Protein AF-A0A7J9YWI4-F1 (afdb_monomer_lite)

Radius of gyration: 20.67 Å; chains: 1; bounding box: 47×30×57 Å

Secondary structure (DSSP, 8-state):
--PPPHHHHHHS-SSPPHHHHHHHHHHHTT--HHHHHHHHT--HHHHHHHHTT-S---HHHHHHHHHHTT--HHHHSPP----S-----TT-SEEEEETTTTEEEEE-SPPS---

Structure (mmCIF, N/CA/C/O backbone):
data_AF-A0A7J9YWI4-F1
#
_entry.id   AF-A0A7J9YWI4-F1
#
loop_
_atom_site.group_PDB
_atom_site.id
_atom_site.type_symbol
_atom_site.label_atom_id
_atom_site.label_alt_id
_atom_site.label_comp_id
_atom_site.label_asym_id
_atom_site.label_entity_id
_atom_site.label_seq_id
_atom_site.pdbx_PDB_ins_code
_atom_site.Cartn_x
_atom_site.Cartn_y
_atom_site.Cartn_z
_atom_site.occupancy
_atom_site.B_iso_or_equiv
_atom_site.auth_seq_id
_atom_site.auth_comp_id
_atom_site.auth_asym_id
_atom_site.auth_atom_id
_atom_site.pdbx_PDB_model_num
ATOM 1 N N . MET A 1 1 ? 5.399 19.658 1.752 1.00 34.25 1 MET A N 1
ATOM 2 C CA . MET A 1 1 ? 4.131 19.878 1.029 1.00 34.25 1 MET A CA 1
ATOM 3 C C . MET A 1 1 ? 4.462 20.048 -0.442 1.00 34.25 1 MET A C 1
ATOM 5 O O . MET A 1 1 ? 4.785 21.149 -0.862 1.00 34.25 1 MET A O 1
ATOM 9 N N . ALA A 1 2 ? 4.482 18.953 -1.194 1.00 37.12 2 ALA A N 1
ATOM 10 C CA . ALA A 1 2 ? 4.602 18.981 -2.645 1.00 37.12 2 ALA A CA 1
ATOM 11 C C . ALA A 1 2 ? 3.438 18.147 -3.176 1.00 37.12 2 ALA A C 1
ATOM 13 O O . ALA A 1 2 ? 3.492 16.923 -3.159 1.00 37.12 2 ALA A O 1
ATOM 14 N N . HIS A 1 3 ? 2.346 18.819 -3.542 1.00 35.97 3 HIS A N 1
ATOM 15 C CA . HIS A 1 3 ? 1.267 18.172 -4.273 1.00 35.97 3 HIS A CA 1
ATOM 16 C C . HIS A 1 3 ? 1.828 17.741 -5.627 1.00 35.97 3 HIS A C 1
ATOM 18 O O . HIS A 1 3 ? 2.316 18.581 -6.385 1.00 35.97 3 HIS A O 1
ATOM 24 N N . ALA A 1 4 ? 1.798 16.434 -5.893 1.00 39.69 4 ALA A N 1
ATOM 25 C CA . ALA A 1 4 ? 2.075 15.887 -7.212 1.00 39.69 4 ALA A CA 1
ATOM 26 C C . ALA A 1 4 ? 1.231 16.637 -8.255 1.00 39.69 4 ALA A C 1
ATOM 28 O O . ALA A 1 4 ? 0.044 16.902 -8.043 1.00 39.69 4 ALA A O 1
ATOM 29 N N . THR A 1 5 ? 1.887 17.053 -9.334 1.00 42.06 5 THR A N 1
ATOM 30 C CA . THR A 1 5 ? 1.327 17.903 -10.380 1.00 42.06 5 THR A CA 1
ATOM 31 C C . THR A 1 5 ? 0.201 17.200 -11.136 1.00 42.06 5 THR A C 1
ATOM 33 O O . THR A 1 5 ? 0.203 15.987 -11.326 1.00 42.06 5 THR A O 1
ATOM 36 N N . ASP A 1 6 ? -0.749 18.003 -11.611 1.00 40.94 6 ASP A N 1
ATOM 37 C CA . ASP A 1 6 ? -1.975 17.619 -12.332 1.00 40.94 6 ASP A CA 1
ATOM 38 C C . ASP A 1 6 ? -1.736 16.677 -13.539 1.00 40.94 6 ASP A C 1
ATOM 40 O O . ASP A 1 6 ? -2.596 15.889 -13.925 1.00 40.94 6 ASP A O 1
ATOM 44 N N . ALA A 1 7 ? -0.516 16.684 -14.091 1.00 42.84 7 ALA A N 1
ATOM 45 C CA . ALA A 1 7 ? -0.084 15.806 -15.177 1.00 42.84 7 ALA A CA 1
ATOM 46 C C . ALA A 1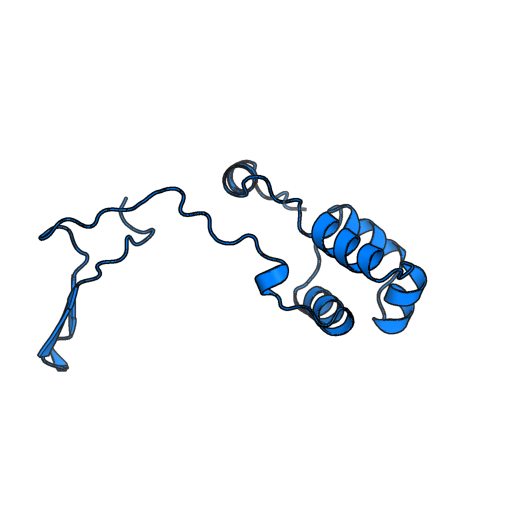 7 ? 0.044 14.321 -14.773 1.00 42.84 7 ALA A C 1
ATOM 48 O O . ALA A 1 7 ? -0.208 13.447 -15.600 1.00 42.84 7 ALA A O 1
ATOM 49 N N . ASP A 1 8 ? 0.386 14.023 -13.515 1.00 43.12 8 ASP A N 1
ATOM 50 C CA . ASP A 1 8 ? 0.529 12.643 -13.016 1.00 43.12 8 ASP A CA 1
ATOM 51 C C . ASP A 1 8 ? -0.852 11.990 -12.786 1.00 43.12 8 ASP A C 1
ATOM 53 O O . ASP A 1 8 ? -1.053 10.793 -12.997 1.00 43.12 8 ASP A O 1
ATOM 57 N N . ARG A 1 9 ? -1.864 12.812 -12.457 1.00 50.62 9 ARG A N 1
ATOM 58 C CA . A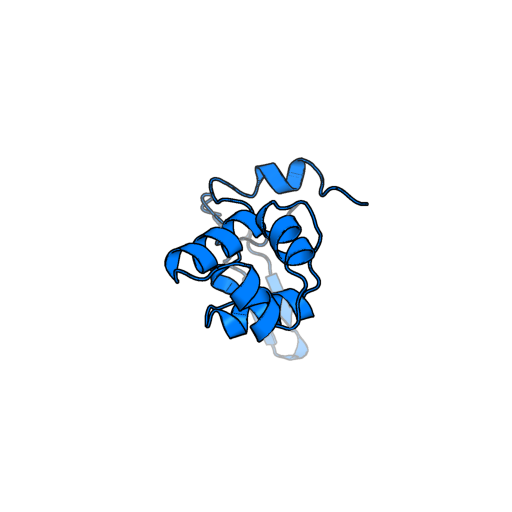RG A 1 9 ? -3.271 12.388 -12.343 1.00 50.62 9 ARG A CA 1
ATOM 59 C C . ARG A 1 9 ? -3.886 11.984 -13.680 1.00 50.62 9 ARG A C 1
ATOM 61 O O . ARG A 1 9 ? -4.709 11.076 -13.701 1.00 50.62 9 ARG A O 1
ATOM 68 N N . ALA A 1 10 ? -3.503 12.642 -14.773 1.00 43.41 10 ALA A N 1
ATOM 69 C CA . ALA A 1 10 ? -4.076 12.391 -16.096 1.00 43.41 10 ALA A CA 1
ATOM 70 C C . ALA A 1 10 ? -3.605 11.060 -16.722 1.00 43.41 10 ALA A C 1
ATOM 72 O O . ALA A 1 10 ? -4.343 10.463 -17.502 1.00 43.41 10 ALA A O 1
ATOM 73 N N . ALA A 1 11 ? -2.413 10.568 -16.357 1.00 48.12 11 ALA A N 1
ATOM 74 C CA . ALA A 1 11 ? -1.886 9.275 -16.814 1.00 48.12 11 ALA A CA 1
ATOM 75 C C . ALA A 1 11 ? -2.403 8.080 -15.984 1.00 48.12 11 ALA A C 1
ATOM 77 O O . ALA A 1 11 ? -2.471 6.948 -16.471 1.00 48.12 11 ALA A O 1
ATOM 78 N N . ALA A 1 12 ? -2.809 8.320 -14.735 1.00 53.03 12 ALA A N 1
ATOM 79 C CA . ALA A 1 12 ? -3.386 7.322 -13.842 1.00 53.03 12 ALA A CA 1
ATOM 80 C C . ALA A 1 12 ? -4.870 7.091 -14.169 1.00 53.03 12 ALA A C 1
ATOM 82 O O . ALA A 1 12 ? -5.758 7.450 -13.402 1.00 53.03 12 ALA A O 1
ATOM 83 N N . GLY A 1 13 ? -5.164 6.510 -15.334 1.00 51.62 13 GLY A N 1
ATOM 84 C CA . GLY A 1 13 ? -6.544 6.220 -15.703 1.00 51.62 13 GLY A CA 1
ATOM 85 C C . GLY A 1 13 ? -7.276 5.417 -14.614 1.00 51.62 13 GLY A C 1
ATOM 86 O O . GLY A 1 13 ? -6.694 4.487 -14.051 1.00 51.62 13 GLY A O 1
ATOM 87 N N . ASP A 1 14 ? -8.566 5.716 -14.433 1.00 59.50 14 ASP A N 1
ATOM 88 C CA . ASP A 1 14 ? -9.706 4.953 -13.866 1.00 59.50 14 ASP A CA 1
ATOM 89 C C . ASP A 1 14 ? -9.531 4.108 -12.581 1.00 59.50 14 ASP A C 1
ATOM 91 O O . ASP A 1 14 ? -10.495 3.520 -12.094 1.00 59.50 14 ASP A O 1
ATOM 95 N N . ARG A 1 15 ? -8.333 4.008 -11.994 1.00 62.81 15 ARG A N 1
ATOM 96 C CA . ARG A 1 15 ? -8.097 3.248 -10.763 1.00 62.81 15 ARG A CA 1
ATOM 97 C C . ARG A 1 15 ? -8.038 4.203 -9.569 1.00 62.81 15 ARG A C 1
ATOM 99 O O . ARG A 1 15 ? -7.371 5.231 -9.657 1.00 62.81 15 ARG A O 1
ATOM 106 N N . PRO A 1 16 ? -8.692 3.866 -8.443 1.00 76.81 16 PRO A N 1
ATOM 107 C CA . PRO A 1 16 ? -8.677 4.710 -7.258 1.00 76.81 16 PRO A CA 1
ATOM 108 C C . PRO A 1 16 ? -7.252 4.981 -6.737 1.00 76.81 16 PRO A C 1
ATOM 110 O O . PRO A 1 16 ? -6.375 4.122 -6.901 1.00 76.81 16 PRO A O 1
ATOM 113 N N . PRO A 1 17 ? -7.032 6.135 -6.075 1.00 88.00 17 PRO A N 1
ATOM 114 C CA . PRO A 1 17 ? -5.767 6.485 -5.428 1.00 88.00 17 PRO A CA 1
ATOM 115 C C . PRO A 1 17 ? -5.253 5.417 -4.448 1.00 88.00 17 PRO A C 1
ATOM 117 O O . PRO A 1 17 ? -5.998 4.538 -4.004 1.00 88.00 17 PRO A O 1
ATOM 120 N N . LEU A 1 18 ? -3.965 5.484 -4.096 1.00 91.06 18 LEU A N 1
ATOM 121 C CA . LEU A 1 18 ? -3.303 4.496 -3.235 1.00 91.06 18 LEU A CA 1
ATOM 122 C C . LEU A 1 18 ? -4.015 4.321 -1.886 1.00 91.06 18 LEU A C 1
ATOM 124 O O . LEU A 1 18 ? -4.200 3.183 -1.445 1.00 91.06 18 LEU A O 1
ATOM 128 N N . GLY A 1 19 ? -4.417 5.417 -1.243 1.00 94.12 19 GLY A N 1
ATOM 129 C CA . GLY A 1 19 ? -5.117 5.411 0.038 1.00 94.12 19 GLY A CA 1
ATOM 130 C C . GLY A 1 19 ? -6.447 4.672 -0.037 1.00 94.12 19 GLY A C 1
ATOM 131 O O . GLY A 1 19 ? -6.675 3.725 0.722 1.00 94.12 19 GLY A O 1
ATOM 132 N N . ALA A 1 20 ? -7.272 5.011 -1.027 1.00 92.69 20 ALA A N 1
ATOM 133 C CA . ALA A 1 20 ? -8.499 4.273 -1.339 1.00 92.69 20 ALA A CA 1
ATOM 134 C C . ALA A 1 20 ? -8.228 2.774 -1.613 1.00 92.69 20 ALA A C 1
ATOM 136 O O . ALA A 1 20 ? -8.972 1.908 -1.150 1.00 92.69 20 ALA A O 1
ATOM 137 N N . ARG A 1 21 ? -7.105 2.480 -2.283 1.00 91.88 21 ARG A N 1
ATOM 138 C CA . ARG A 1 21 ? -6.416 1.179 -2.387 1.00 91.88 21 ARG A CA 1
ATOM 139 C C . ARG A 1 21 ? -6.405 0.376 -1.091 1.00 91.88 21 ARG A C 1
ATOM 141 O O . ARG A 1 21 ? -6.989 -0.697 -0.950 1.00 91.88 21 ARG A O 1
ATOM 148 N N . LEU A 1 22 ? -5.648 0.933 -0.154 1.00 94.94 22 LEU A N 1
ATOM 149 C CA . LEU A 1 22 ? -5.362 0.359 1.155 1.00 94.94 22 LEU A CA 1
ATOM 150 C C . LEU A 1 22 ? -6.641 0.200 1.979 1.00 94.94 22 LEU A C 1
ATOM 152 O O . LEU A 1 22 ? -6.827 -0.837 2.618 1.00 94.94 22 LEU A O 1
ATOM 156 N N . ARG A 1 23 ? -7.543 1.183 1.898 1.00 95.94 23 ARG A N 1
ATOM 157 C CA . ARG A 1 23 ? -8.855 1.134 2.541 1.00 95.94 23 ARG A CA 1
ATOM 158 C C . ARG A 1 23 ? -9.687 -0.045 2.050 1.00 95.94 23 ARG A C 1
ATOM 160 O O . ARG A 1 23 ? -10.193 -0.804 2.872 1.00 95.94 23 ARG A O 1
ATOM 167 N N . ALA A 1 24 ? -9.797 -0.222 0.735 1.00 94.44 24 ALA A N 1
ATOM 168 C CA . ALA A 1 24 ? -10.548 -1.328 0.150 1.00 94.44 24 ALA A CA 1
ATOM 169 C C . ALA A 1 24 ? -9.984 -2.686 0.600 1.00 94.44 24 ALA A C 1
ATOM 171 O O . ALA A 1 24 ? -10.744 -3.566 0.999 1.00 94.44 24 ALA A O 1
ATOM 172 N N . THR A 1 25 ? -8.654 -2.839 0.628 1.00 95.38 25 THR A N 1
ATOM 173 C CA . THR A 1 25 ? -7.998 -4.051 1.146 1.00 95.38 25 THR A CA 1
ATOM 174 C C . THR A 1 25 ? -8.322 -4.297 2.620 1.00 95.38 25 THR A C 1
ATOM 176 O O . THR A 1 25 ? -8.610 -5.432 3.006 1.00 95.38 25 THR A O 1
ATOM 179 N N . ARG A 1 26 ? -8.292 -3.250 3.456 1.00 97.12 26 ARG A N 1
ATOM 180 C CA . ARG A 1 26 ? -8.627 -3.349 4.882 1.00 97.12 26 ARG A CA 1
ATOM 181 C C . ARG A 1 26 ? -10.081 -3.779 5.085 1.00 97.12 26 ARG A C 1
ATOM 183 O O . ARG A 1 26 ? -10.353 -4.680 5.879 1.00 97.12 26 ARG A O 1
ATOM 190 N N . GLU A 1 27 ? -11.007 -3.135 4.379 1.00 97.19 27 GLU A N 1
ATOM 191 C CA . GLU A 1 27 ? -12.447 -3.389 4.483 1.00 97.19 27 GLU A CA 1
ATOM 192 C C . GLU A 1 27 ? -12.822 -4.779 3.960 1.00 97.19 27 GLU A C 1
ATOM 194 O O . GLU A 1 27 ? -13.573 -5.486 4.628 1.00 97.19 27 GLU A O 1
ATOM 199 N N . ALA A 1 28 ? -12.222 -5.230 2.854 1.00 95.94 28 ALA A N 1
ATOM 200 C CA . ALA A 1 28 ? -12.407 -6.586 2.327 1.00 95.94 28 ALA A CA 1
ATOM 201 C C . ALA A 1 28 ? -11.982 -7.683 3.321 1.00 95.94 28 ALA A C 1
ATOM 203 O O . ALA A 1 28 ? -12.448 -8.817 3.238 1.00 95.94 28 ALA A O 1
ATOM 204 N N . ARG A 1 29 ? -11.112 -7.346 4.279 1.00 95.69 29 ARG A N 1
ATOM 205 C CA . ARG A 1 29 ? -10.658 -8.237 5.357 1.00 95.69 29 ARG A CA 1
ATOM 206 C C . ARG A 1 29 ? -11.442 -8.076 6.658 1.00 95.69 29 ARG A C 1
ATOM 208 O O . ARG A 1 29 ? -11.116 -8.740 7.636 1.00 95.69 29 ARG A O 1
ATOM 215 N N . GLY A 1 30 ? -12.434 -7.185 6.701 1.00 97.50 30 GLY A N 1
ATOM 216 C CA . GLY A 1 30 ? -13.223 -6.910 7.904 1.00 97.50 30 GLY A CA 1
ATOM 217 C C . GLY A 1 30 ? -12.417 -6.286 9.049 1.00 97.50 30 GLY A C 1
ATOM 218 O O . GLY A 1 30 ? -12.819 -6.383 10.206 1.00 97.50 30 GLY A O 1
ATOM 219 N N . LEU A 1 31 ? -11.270 -5.662 8.757 1.00 98.06 31 LEU A N 1
ATOM 220 C CA . LEU A 1 31 ? -10.376 -5.130 9.785 1.00 98.06 31 LEU A CA 1
ATOM 221 C C . LEU A 1 31 ? -10.745 -3.692 10.161 1.00 98.06 31 LEU A C 1
ATOM 223 O O . LEU A 1 31 ? -10.856 -2.804 9.312 1.00 98.06 31 LEU A O 1
ATOM 227 N N . ALA A 1 32 ? -10.870 -3.427 11.459 1.00 98.06 32 ALA A N 1
ATOM 228 C CA . ALA A 1 32 ? -10.987 -2.066 11.970 1.00 98.06 32 ALA A CA 1
ATOM 229 C C . ALA A 1 32 ? -9.624 -1.354 11.940 1.00 98.06 32 ALA A C 1
ATOM 231 O O . ALA A 1 32 ? -8.597 -1.962 12.238 1.00 98.06 32 ALA A O 1
ATOM 232 N N . LEU A 1 33 ? -9.614 -0.039 11.686 1.00 98.12 33 LEU A N 1
ATOM 233 C CA . LEU A 1 33 ? -8.390 0.780 11.726 1.00 98.12 33 LEU A CA 1
ATOM 234 C C . LEU A 1 33 ? -7.614 0.637 13.044 1.00 98.12 33 LEU A C 1
ATOM 236 O O . LEU A 1 33 ? -6.391 0.669 13.035 1.00 98.12 33 LEU A O 1
ATOM 240 N N . ALA A 1 34 ? -8.316 0.475 14.171 1.00 98.19 34 ALA A N 1
ATOM 241 C CA . ALA A 1 34 ? -7.690 0.275 15.477 1.00 98.19 34 ALA A CA 1
ATOM 242 C C . ALA A 1 34 ? -6.875 -1.027 15.546 1.00 98.19 34 ALA A C 1
ATOM 244 O O . ALA A 1 34 ? -5.779 -1.017 16.094 1.00 98.19 34 ALA A O 1
ATOM 245 N N . LYS A 1 35 ? -7.368 -2.112 14.933 1.00 98.38 35 LYS A N 1
ATOM 246 C CA . LYS A 1 35 ? -6.662 -3.397 14.901 1.00 98.38 35 LYS A CA 1
ATOM 247 C C . LYS A 1 35 ? -5.409 -3.325 14.035 1.00 98.38 35 LYS A C 1
ATOM 249 O O . LYS A 1 35 ? -4.351 -3.783 14.439 1.00 98.38 35 LYS A O 1
ATOM 254 N N . VAL A 1 36 ? -5.518 -2.691 12.865 1.00 98.44 36 VAL A N 1
ATOM 255 C CA . VAL A 1 36 ? -4.360 -2.475 11.985 1.00 98.44 36 VAL A CA 1
ATOM 256 C C . VAL A 1 36 ? -3.322 -1.595 12.677 1.00 98.44 36 VAL A C 1
ATOM 258 O O . VAL A 1 36 ? -2.133 -1.885 12.611 1.00 98.44 36 VAL A O 1
ATOM 261 N N . ALA A 1 37 ? -3.762 -0.535 13.358 1.00 98.31 37 ALA A N 1
ATOM 262 C CA . ALA A 1 37 ? -2.888 0.362 14.105 1.00 98.31 37 ALA A CA 1
ATOM 263 C C . ALA A 1 37 ? -2.057 -0.386 15.158 1.00 98.31 37 ALA A C 1
ATOM 265 O O . ALA A 1 37 ? -0.839 -0.228 15.198 1.00 98.31 37 ALA A O 1
ATOM 266 N N . GLU A 1 38 ? -2.718 -1.225 15.955 1.00 98.12 38 GLU A N 1
ATOM 267 C CA . GLU A 1 38 ? -2.088 -2.068 16.972 1.00 98.12 38 GLU A CA 1
ATOM 268 C C . GLU A 1 38 ? -1.082 -3.048 16.356 1.00 98.12 38 GLU A C 1
ATOM 270 O O . GLU A 1 38 ? 0.089 -3.048 16.727 1.00 98.12 38 GLU A O 1
ATOM 275 N N . ASP A 1 39 ? -1.502 -3.819 15.354 1.00 98.12 39 ASP A N 1
ATOM 276 C CA . ASP A 1 39 ? -0.670 -4.880 14.776 1.00 98.12 39 ASP A CA 1
ATOM 277 C C . ASP A 1 39 ? 0.523 -4.357 13.969 1.00 98.12 39 ASP A C 1
ATOM 279 O O . ASP A 1 39 ? 1.511 -5.064 13.764 1.00 98.12 39 ASP A O 1
ATOM 283 N N . THR A 1 40 ? 0.418 -3.134 13.450 1.00 97.69 40 THR A N 1
ATOM 284 C CA . THR A 1 40 ? 1.443 -2.536 12.589 1.00 97.69 40 THR A CA 1
ATOM 285 C C . THR A 1 40 ? 2.243 -1.452 13.290 1.00 97.69 40 THR A C 1
ATOM 287 O O . THR A 1 40 ? 3.129 -0.876 12.659 1.00 97.69 40 THR A O 1
ATOM 290 N N . ASP A 1 41 ? 1.979 -1.163 14.565 1.00 97.44 41 ASP A N 1
ATOM 291 C CA . 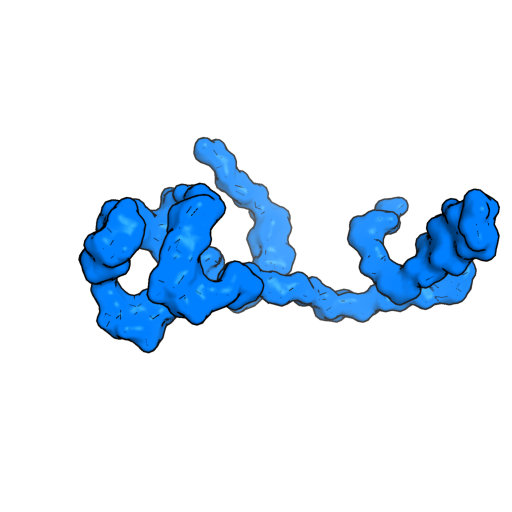ASP A 1 41 ? 2.638 -0.071 15.290 1.00 97.44 41 ASP A CA 1
ATOM 292 C C . ASP A 1 41 ? 2.560 1.257 14.495 1.00 97.44 41 ASP A C 1
ATOM 294 O O . ASP A 1 41 ? 3.536 1.971 14.249 1.00 97.44 41 ASP A O 1
ATOM 298 N N . LEU A 1 42 ? 1.365 1.540 13.969 1.00 97.19 42 LEU A N 1
ATOM 299 C CA . LEU A 1 42 ? 1.029 2.760 13.237 1.00 97.19 42 LEU A CA 1
ATOM 300 C C . LEU A 1 42 ? -0.144 3.433 13.940 1.00 97.19 42 LEU A C 1
ATOM 302 O O . LEU A 1 42 ? -1.064 2.769 14.393 1.00 97.19 42 LEU A O 1
ATOM 306 N N . SER A 1 43 ? -0.174 4.763 14.017 1.00 98.06 43 SER A N 1
ATOM 307 C CA . SER A 1 43 ? -1.301 5.416 14.686 1.00 98.06 43 SER A CA 1
ATOM 308 C C . SER A 1 43 ? -2.587 5.320 13.855 1.00 98.06 43 SER A C 1
ATOM 310 O O . SER A 1 43 ? -2.580 5.460 12.629 1.00 98.06 43 SER A O 1
ATOM 312 N N . ARG A 1 44 ? -3.729 5.160 14.536 1.00 98.12 44 ARG A N 1
ATOM 313 C CA . ARG A 1 44 ? -5.061 5.151 13.905 1.00 98.12 44 ARG A CA 1
ATOM 314 C C . ARG A 1 44 ? -5.325 6.417 13.082 1.00 98.12 44 ARG A C 1
ATOM 316 O O . ARG A 1 44 ? -5.931 6.349 12.017 1.00 98.12 44 ARG A O 1
ATOM 323 N N . SER A 1 45 ? -4.888 7.572 13.585 1.00 97.75 45 SER A N 1
ATOM 324 C CA . SER A 1 45 ? -5.008 8.862 12.897 1.00 97.75 45 SER A CA 1
ATOM 325 C C . SER A 1 45 ? -4.166 8.904 11.624 1.00 97.75 45 SER A C 1
ATOM 327 O O . SER A 1 45 ? -4.669 9.339 10.594 1.00 97.75 45 SER A O 1
ATOM 329 N N . PHE A 1 46 ? -2.934 8.387 11.660 1.00 97.81 46 PHE A N 1
ATOM 330 C CA . PHE A 1 46 ? -2.093 8.269 10.470 1.00 97.81 46 PHE A CA 1
ATOM 331 C C . PHE A 1 46 ? -2.728 7.363 9.416 1.00 97.81 46 PHE A C 1
ATOM 333 O O . PHE A 1 46 ? -2.875 7.785 8.275 1.00 97.81 46 PHE A O 1
ATOM 340 N N . LEU A 1 47 ? -3.183 6.166 9.797 1.00 97.94 47 LEU A N 1
ATOM 341 C CA . LEU A 1 47 ? -3.852 5.248 8.870 1.00 97.94 47 LEU A CA 1
ATOM 342 C C . LEU A 1 47 ? -5.113 5.866 8.248 1.00 97.94 47 LEU A C 1
ATOM 344 O O . LEU A 1 47 ? -5.329 5.731 7.051 1.00 97.94 47 LEU A O 1
ATOM 348 N N . SER A 1 48 ? -5.904 6.606 9.031 1.00 97.94 48 SER A N 1
ATOM 349 C CA . SER A 1 48 ? -7.074 7.337 8.525 1.00 97.94 48 SER A CA 1
ATOM 350 C C . SER A 1 48 ? -6.710 8.440 7.524 1.00 97.94 48 SER A C 1
ATOM 352 O O . SER A 1 48 ? -7.432 8.652 6.552 1.00 97.94 48 SER A O 1
ATOM 354 N N . MET A 1 49 ? -5.609 9.167 7.742 1.00 98.00 49 MET A N 1
ATOM 355 C CA . MET A 1 49 ? -5.119 10.155 6.771 1.00 98.00 49 MET A CA 1
ATOM 356 C C . MET A 1 49 ? -4.603 9.475 5.501 1.00 98.00 49 MET A C 1
ATOM 358 O O . MET A 1 49 ? -4.930 9.919 4.407 1.00 98.00 49 MET A O 1
ATOM 362 N N . VAL A 1 50 ? -3.863 8.371 5.633 1.00 97.12 50 VAL A N 1
ATOM 363 C CA . VAL A 1 50 ? -3.365 7.592 4.490 1.00 97.12 50 VAL A CA 1
ATOM 364 C C . VAL A 1 50 ? -4.517 7.038 3.653 1.00 97.12 50 VAL A C 1
ATOM 366 O O . VAL A 1 50 ? -4.506 7.202 2.442 1.00 97.12 50 VAL A O 1
ATOM 369 N N . GLU A 1 51 ? -5.541 6.440 4.267 1.00 96.69 51 GLU A N 1
ATOM 370 C CA . GLU A 1 51 ? -6.706 5.884 3.555 1.00 96.69 51 GLU A CA 1
ATOM 371 C C . GLU A 1 51 ? -7.577 6.934 2.848 1.00 96.69 51 GLU A C 1
ATOM 373 O O . GLU A 1 51 ? -8.414 6.577 2.018 1.00 96.69 51 GLU A O 1
ATOM 378 N N . ARG A 1 52 ? -7.391 8.216 3.179 1.00 96.12 52 ARG A N 1
ATOM 379 C CA . ARG A 1 52 ? -8.038 9.367 2.534 1.00 96.12 52 ARG A CA 1
ATOM 380 C C . ARG A 1 52 ? -7.099 10.126 1.592 1.00 96.12 52 ARG A C 1
ATOM 382 O O . ARG A 1 52 ? -7.478 11.183 1.104 1.00 96.12 52 ARG A O 1
ATOM 389 N N . ASP A 1 53 ? -5.893 9.604 1.362 1.00 93.88 53 ASP A N 1
ATOM 390 C CA . ASP A 1 53 ? -4.852 10.230 0.539 1.00 93.88 53 ASP A CA 1
ATOM 391 C C . ASP A 1 53 ? -4.446 11.640 1.032 1.00 93.88 53 ASP A C 1
ATOM 393 O O . ASP A 1 53 ? -4.034 12.501 0.260 1.00 93.88 53 ASP A O 1
ATOM 397 N N . GLU A 1 54 ? -4.543 11.880 2.344 1.00 94.38 54 GLU A N 1
ATOM 398 C CA . GLU A 1 54 ? -4.195 13.153 3.000 1.00 94.38 54 GLU A CA 1
ATOM 399 C C . GLU A 1 54 ? -2.791 13.154 3.623 1.00 94.38 54 GLU A C 1
ATOM 401 O O . GLU A 1 54 ? -2.332 14.178 4.129 1.00 94.38 54 GLU A O 1
ATOM 406 N N . SER A 1 55 ? -2.105 12.010 3.624 1.00 92.44 55 SER A N 1
ATOM 407 C CA . SER A 1 55 ? -0.744 11.884 4.143 1.00 92.44 55 SER A CA 1
ATOM 408 C C . SER A 1 55 ? 0.131 11.124 3.168 1.00 92.44 55 SER A C 1
ATOM 410 O O . SER A 1 55 ? -0.218 10.024 2.738 1.00 92.44 55 SER A O 1
ATOM 412 N N . ASP A 1 56 ? 1.334 11.648 2.959 1.00 89.56 56 ASP A N 1
ATOM 413 C CA . ASP A 1 56 ? 2.416 10.873 2.373 1.00 89.56 56 ASP A CA 1
ATOM 414 C C . ASP A 1 56 ? 2.784 9.729 3.326 1.00 89.56 56 ASP A C 1
ATOM 416 O O . ASP A 1 56 ? 2.860 9.897 4.551 1.00 89.56 56 ASP A O 1
ATOM 420 N N . ILE A 1 57 ? 3.007 8.545 2.763 1.00 93.25 57 ILE A N 1
ATOM 421 C CA . ILE A 1 57 ? 3.472 7.366 3.489 1.00 93.25 57 ILE A CA 1
ATOM 422 C C . ILE A 1 57 ? 4.873 7.006 3.006 1.00 93.25 57 ILE A C 1
ATOM 424 O O . ILE A 1 57 ? 5.137 6.930 1.809 1.00 93.25 57 ILE A O 1
ATOM 428 N N . SER A 1 58 ? 5.794 6.768 3.941 1.00 95.31 58 SER A N 1
ATOM 429 C CA . SER A 1 58 ? 7.124 6.283 3.575 1.00 95.31 58 SER A CA 1
ATOM 430 C C . SER A 1 58 ? 7.057 4.840 3.077 1.00 95.31 58 SER A C 1
ATOM 432 O O . SER A 1 58 ? 6.233 4.047 3.542 1.00 95.31 58 SER A O 1
ATOM 434 N N . PHE A 1 59 ? 7.985 4.466 2.195 1.00 93.62 59 PHE A N 1
ATOM 435 C CA . PHE A 1 59 ? 8.058 3.104 1.663 1.00 93.62 59 PHE A CA 1
ATOM 436 C C . PHE A 1 59 ? 8.113 2.039 2.769 1.00 93.62 59 PHE A C 1
ATOM 438 O O . PHE A 1 59 ? 7.387 1.056 2.707 1.00 93.62 59 PHE A O 1
ATOM 445 N N . GLY A 1 60 ? 8.894 2.259 3.834 1.00 96.38 60 GLY A N 1
ATOM 446 C CA . GLY A 1 60 ? 8.980 1.312 4.952 1.00 96.38 60 GLY A CA 1
ATOM 447 C C . GLY A 1 60 ? 7.645 1.088 5.678 1.00 96.38 60 GLY A C 1
ATOM 448 O O . GLY A 1 60 ? 7.313 -0.045 6.025 1.00 96.38 60 GLY A O 1
ATOM 449 N N . ARG A 1 61 ? 6.841 2.145 5.870 1.00 96.75 61 ARG A N 1
ATOM 450 C CA . ARG A 1 61 ? 5.511 2.042 6.505 1.00 96.75 61 ARG A CA 1
ATOM 451 C C . ARG A 1 61 ? 4.489 1.414 5.560 1.00 96.75 61 ARG A C 1
ATOM 453 O O . ARG A 1 61 ? 3.670 0.614 6.002 1.00 96.75 61 ARG A O 1
ATOM 460 N N . LEU A 1 62 ? 4.574 1.720 4.267 1.00 95.88 62 LEU A N 1
ATOM 461 C CA . LEU A 1 62 ? 3.752 1.082 3.243 1.00 95.88 62 LEU A CA 1
ATOM 462 C C . LEU A 1 62 ? 4.049 -0.420 3.149 1.00 95.88 62 LEU A C 1
ATOM 464 O O . LEU A 1 62 ? 3.129 -1.230 3.189 1.00 95.88 62 LEU A O 1
ATOM 468 N N . HIS A 1 63 ? 5.325 -0.802 3.109 1.00 95.75 63 HIS A N 1
ATOM 469 C CA . HIS A 1 63 ? 5.760 -2.197 3.080 1.00 95.75 63 HIS A CA 1
ATOM 470 C C . HIS A 1 63 ? 5.274 -2.975 4.310 1.00 95.75 63 HIS A C 1
ATOM 472 O O . HIS A 1 63 ? 4.846 -4.121 4.197 1.00 95.75 63 HIS A O 1
ATOM 478 N N . ARG A 1 64 ? 5.254 -2.333 5.486 1.00 97.19 64 ARG A N 1
ATOM 479 C CA . ARG A 1 64 ? 4.667 -2.916 6.699 1.00 97.19 64 ARG A CA 1
ATOM 480 C C . ARG A 1 64 ? 3.179 -3.240 6.518 1.00 97.19 64 ARG A C 1
ATOM 482 O O . ARG A 1 64 ? 2.765 -4.343 6.859 1.00 97.19 64 ARG A O 1
ATOM 489 N N . LEU A 1 65 ? 2.397 -2.317 5.953 1.00 96.94 65 LEU A N 1
ATOM 490 C CA . LEU A 1 65 ? 0.975 -2.539 5.662 1.00 96.94 65 LEU A CA 1
ATOM 491 C C . LEU A 1 65 ? 0.761 -3.633 4.614 1.00 96.94 65 LEU A C 1
ATOM 493 O O . LEU A 1 65 ? -0.090 -4.492 4.801 1.00 96.94 65 LEU A O 1
ATOM 497 N N . ILE A 1 66 ? 1.546 -3.625 3.537 1.00 95.44 66 ILE A N 1
ATOM 498 C CA . ILE A 1 66 ? 1.502 -4.632 2.467 1.00 95.44 66 ILE A CA 1
ATOM 499 C C . ILE A 1 66 ? 1.734 -6.033 3.032 1.00 95.44 66 ILE A C 1
ATOM 501 O O . ILE A 1 66 ? 0.947 -6.935 2.758 1.00 95.44 66 ILE A O 1
ATOM 505 N N . ASN A 1 67 ? 2.762 -6.197 3.869 1.00 96.38 67 ASN A N 1
ATOM 506 C CA . ASN A 1 67 ? 3.077 -7.474 4.507 1.00 96.38 67 ASN A CA 1
ATOM 507 C C . ASN A 1 67 ? 1.996 -7.904 5.495 1.00 96.38 67 ASN A C 1
ATOM 509 O O . ASN A 1 67 ? 1.598 -9.064 5.500 1.00 96.38 67 ASN A O 1
ATOM 513 N N . TYR A 1 68 ? 1.493 -6.971 6.305 1.00 97.62 68 TYR A N 1
ATOM 514 C CA . TYR A 1 68 ? 0.384 -7.239 7.216 1.00 97.62 68 TYR A CA 1
ATOM 515 C C . TYR A 1 68 ? -0.874 -7.689 6.458 1.00 97.62 68 TYR A C 1
ATOM 517 O O . TYR A 1 68 ? -1.556 -8.637 6.845 1.00 97.62 68 TYR A O 1
ATOM 525 N N . TYR A 1 69 ? -1.147 -7.055 5.320 1.00 95.88 69 TYR A N 1
ATOM 526 C CA . TYR A 1 69 ? -2.197 -7.468 4.410 1.00 95.88 69 TYR A CA 1
ATOM 527 C C . TYR A 1 69 ? -1.783 -8.625 3.494 1.00 95.88 69 TYR A C 1
ATOM 529 O O . TYR A 1 69 ? -2.590 -9.008 2.671 1.00 95.88 69 TYR A O 1
ATOM 537 N N . GLY A 1 70 ? -0.594 -9.221 3.568 1.00 94.81 70 GLY A N 1
ATOM 538 C CA . GLY A 1 70 ? -0.192 -10.313 2.667 1.00 94.81 70 GLY A CA 1
ATOM 539 C C . GLY A 1 70 ? -0.520 -10.078 1.181 1.00 94.81 70 GLY A C 1
ATOM 540 O O . GLY A 1 70 ? -0.991 -10.997 0.516 1.00 94.81 70 GLY A O 1
ATOM 541 N N . ILE A 1 71 ? -0.372 -8.840 0.700 1.00 93.38 71 ILE A N 1
ATOM 542 C CA . ILE A 1 71 ? -0.515 -8.475 -0.719 1.00 93.38 71 ILE A CA 1
ATOM 543 C C . ILE A 1 71 ? 0.863 -8.150 -1.296 1.00 93.38 71 ILE A C 1
ATOM 545 O O . ILE A 1 71 ? 1.829 -7.989 -0.552 1.00 93.38 71 ILE A O 1
ATOM 549 N N . HIS A 1 72 ? 0.974 -8.026 -2.613 1.00 90.31 72 HIS A N 1
ATOM 550 C CA . HIS A 1 72 ? 2.203 -7.599 -3.272 1.00 90.31 72 HIS A CA 1
ATOM 551 C C . HIS A 1 72 ? 2.179 -6.098 -3.577 1.00 90.31 72 HIS A C 1
ATOM 553 O O . HIS A 1 72 ? 1.129 -5.495 -3.796 1.00 90.31 72 HIS A O 1
ATOM 559 N N . MET A 1 73 ? 3.361 -5.476 -3.663 1.00 88.12 73 MET A N 1
ATOM 560 C CA . MET A 1 73 ? 3.482 -4.066 -4.062 1.00 88.12 73 MET A CA 1
ATOM 561 C C . MET A 1 73 ? 2.852 -3.807 -5.442 1.00 88.12 73 MET A C 1
ATOM 563 O O . MET A 1 73 ? 2.205 -2.782 -5.640 1.00 88.12 73 MET A O 1
ATOM 567 N N . GLY A 1 74 ? 2.977 -4.760 -6.374 1.00 84.12 74 GLY A N 1
ATOM 568 C CA . GLY A 1 74 ? 2.350 -4.686 -7.698 1.00 84.12 74 GLY A CA 1
ATOM 569 C C . GLY A 1 74 ? 0.822 -4.615 -7.648 1.00 84.12 74 GLY A C 1
ATOM 570 O O . GLY A 1 74 ? 0.213 -3.966 -8.494 1.00 84.12 74 GLY A O 1
ATOM 571 N N . ASP A 1 75 ? 0.196 -5.160 -6.603 1.00 82.62 75 ASP A N 1
ATOM 572 C CA . ASP A 1 75 ? -1.251 -5.059 -6.408 1.00 82.62 75 ASP A CA 1
ATOM 573 C C . ASP A 1 75 ? -1.667 -3.635 -6.041 1.00 82.62 75 ASP A C 1
ATOM 575 O O . ASP A 1 75 ? -2.833 -3.274 -6.229 1.00 82.62 75 ASP A O 1
ATOM 579 N N . LEU A 1 76 ? -0.727 -2.817 -5.539 1.00 80.06 76 LEU A N 1
ATOM 580 C CA . LEU A 1 76 ? -0.892 -1.412 -5.155 1.00 80.06 76 LEU A CA 1
ATOM 581 C C . LEU A 1 76 ? -0.582 -0.393 -6.256 1.00 80.06 76 LEU A C 1
ATOM 583 O O . LEU A 1 76 ? -1.058 0.741 -6.182 1.00 80.06 76 LEU A O 1
ATOM 587 N N . VAL A 1 77 ? 0.058 -0.813 -7.344 1.00 76.06 77 VAL A N 1
ATOM 588 C CA . VAL A 1 77 ? 0.358 0.051 -8.493 1.00 76.06 77 VAL A CA 1
ATOM 589 C C . VAL A 1 77 ? -0.622 -0.264 -9.635 1.00 76.06 77 VAL A C 1
ATOM 591 O O . VAL A 1 77 ? -0.994 -1.423 -9.830 1.00 76.06 77 VAL A O 1
ATOM 594 N N . PRO A 1 78 ? -1.177 0.730 -10.349 1.00 66.00 78 PRO A N 1
ATOM 595 C CA . PRO A 1 78 ? -1.891 0.445 -11.589 1.00 66.00 78 PRO A CA 1
ATOM 596 C C . PRO A 1 78 ? -0.930 -0.222 -12.590 1.00 66.00 78 PRO A C 1
ATOM 598 O O . PRO A 1 78 ? 0.228 0.189 -12.667 1.00 66.00 78 PRO A O 1
ATOM 601 N N . PRO A 1 79 ? -1.363 -1.238 -13.360 1.00 61.59 79 PRO A N 1
ATOM 602 C CA . PRO A 1 79 ? -0.565 -1.670 -14.499 1.00 61.59 79 PRO A CA 1
ATOM 603 C C . PRO A 1 79 ? -0.339 -0.450 -15.392 1.00 61.59 79 PRO A C 1
ATOM 605 O O . PRO A 1 79 ? -1.266 0.342 -15.584 1.00 61.59 79 PRO A O 1
ATOM 608 N N . ALA A 1 80 ? 0.879 -0.286 -15.911 1.00 62.09 80 ALA A N 1
ATOM 609 C CA . ALA A 1 80 ? 1.127 0.709 -16.941 1.00 62.09 80 ALA A CA 1
ATOM 610 C C . ALA A 1 80 ? 0.172 0.390 -18.094 1.00 62.09 80 ALA A C 1
ATOM 612 O O . ALA A 1 80 ? 0.326 -0.623 -18.779 1.00 62.09 80 ALA A O 1
ATOM 613 N N . ARG A 1 81 ? -0.882 1.195 -18.245 1.00 56.38 81 ARG A N 1
ATOM 614 C CA . ARG A 1 81 ? -1.733 1.089 -19.417 1.00 56.38 81 ARG A CA 1
ATOM 615 C C . ARG A 1 81 ? -0.886 1.538 -20.593 1.00 56.38 81 ARG A C 1
ATOM 617 O O . ARG A 1 81 ? -0.488 2.692 -20.667 1.00 56.38 81 ARG A O 1
ATOM 624 N N . SER A 1 82 ? -0.586 0.591 -21.469 1.00 55.97 82 SER A N 1
ATOM 625 C CA . SER A 1 82 ? -0.235 0.882 -22.849 1.00 55.97 82 SER A CA 1
ATOM 626 C C . SER A 1 82 ? -1.452 0.508 -23.683 1.00 55.97 82 SER A C 1
ATOM 628 O O . SER A 1 82 ? -1.473 -0.498 -24.380 1.00 55.97 82 SER A O 1
ATOM 630 N N . ASP A 1 83 ? -2.518 1.291 -23.553 1.00 57.16 83 ASP A N 1
ATOM 631 C CA . ASP A 1 83 ? -3.597 1.359 -24.544 1.00 57.16 83 ASP A CA 1
ATOM 632 C C . ASP A 1 83 ? -3.087 1.892 -25.897 1.00 57.16 83 ASP A C 1
ATOM 634 O O . ASP A 1 83 ? -3.749 1.766 -26.925 1.00 57.16 83 ASP A O 1
ATOM 638 N N . VAL A 1 84 ? -1.849 2.388 -25.918 1.00 62.66 84 VAL A N 1
ATOM 639 C CA . VAL A 1 84 ? -1.064 2.633 -27.120 1.00 62.66 84 VAL A CA 1
ATOM 640 C C . VAL A 1 84 ? -0.348 1.347 -27.541 1.00 62.66 84 VAL A C 1
ATOM 642 O O . VAL A 1 84 ? 0.554 0.862 -26.856 1.00 62.66 84 VAL A O 1
ATOM 645 N N . VAL A 1 85 ? -0.710 0.812 -28.706 1.00 71.44 85 VAL A N 1
ATOM 646 C CA . VAL A 1 85 ? 0.144 -0.140 -29.425 1.00 71.44 85 VAL A CA 1
ATOM 647 C C . VAL A 1 85 ? 1.258 0.670 -30.078 1.00 71.44 85 VAL A C 1
ATOM 649 O O . VAL A 1 85 ? 1.013 1.402 -31.035 1.00 71.44 85 VAL A O 1
ATOM 652 N N . GLY A 1 86 ? 2.478 0.583 -29.554 1.00 72.81 86 GLY A N 1
ATOM 653 C CA . GLY A 1 86 ? 3.627 1.185 -30.223 1.00 72.81 86 GLY A CA 1
ATOM 654 C C . GLY A 1 86 ? 4.156 0.252 -31.310 1.00 72.81 86 GLY A C 1
ATOM 655 O O . GLY A 1 86 ? 4.474 -0.905 -31.039 1.00 72.81 86 GLY A O 1
ATOM 656 N N . LEU A 1 87 ? 4.236 0.757 -32.540 1.00 78.88 87 LEU A N 1
ATOM 657 C CA . LEU A 1 87 ? 4.839 0.057 -33.670 1.00 78.88 87 LEU A CA 1
ATOM 658 C C . LEU A 1 87 ? 6.290 0.515 -33.825 1.00 78.88 87 LEU A C 1
ATOM 660 O O . LEU A 1 87 ? 6.547 1.704 -34.005 1.00 78.88 87 LEU A O 1
ATOM 664 N N . VAL A 1 88 ? 7.226 -0.431 -33.789 1.00 81.81 88 VAL A N 1
ATOM 665 C CA . VAL A 1 88 ? 8.613 -0.193 -34.197 1.00 81.81 88 VAL A CA 1
ATOM 666 C C . VAL A 1 88 ? 8.756 -0.677 -35.636 1.00 81.81 88 VAL A C 1
ATOM 668 O O . VAL A 1 88 ? 8.613 -1.867 -35.915 1.00 81.81 88 VAL A O 1
ATOM 671 N N . SER A 1 89 ? 8.986 0.254 -36.557 1.00 79.69 89 SER A N 1
ATOM 672 C CA . SER A 1 89 ? 9.230 -0.063 -37.966 1.00 79.69 89 SER A CA 1
ATOM 673 C C . SER A 1 89 ? 10.672 -0.506 -38.173 1.00 79.69 89 SER A C 1
ATOM 675 O O . SER A 1 89 ? 11.581 0.059 -37.569 1.00 79.69 89 SER A O 1
ATOM 677 N N . ALA A 1 90 ? 10.884 -1.461 -39.079 1.00 78.38 90 ALA A N 1
ATOM 678 C CA . ALA A 1 90 ? 12.223 -1.875 -39.485 1.00 78.38 90 ALA A CA 1
ATOM 679 C C . ALA A 1 90 ? 13.036 -0.677 -40.015 1.00 78.38 90 ALA A C 1
ATOM 681 O O . ALA A 1 90 ? 12.548 0.103 -40.837 1.00 78.38 90 ALA A O 1
ATOM 682 N N . GLY A 1 91 ? 14.266 -0.529 -39.530 1.00 79.00 91 GLY A N 1
ATOM 683 C CA . GLY A 1 91 ? 15.154 0.609 -39.771 1.00 79.00 91 GLY A CA 1
ATOM 684 C C . GLY A 1 91 ? 14.922 1.811 -38.848 1.00 79.00 91 GLY A C 1
ATOM 685 O O . GLY A 1 91 ? 15.681 2.774 -38.922 1.00 79.00 91 GLY A O 1
ATOM 686 N N . SER A 1 92 ? 13.892 1.779 -37.998 1.00 77.50 92 SER A N 1
ATOM 687 C CA . SER A 1 92 ? 13.596 2.815 -36.990 1.00 77.50 92 SER A CA 1
ATOM 688 C C . SER A 1 92 ? 13.767 2.303 -35.558 1.00 77.50 92 SER A C 1
ATOM 690 O O . SER A 1 92 ? 13.498 3.036 -34.606 1.00 77.50 92 SER A O 1
ATOM 692 N N . GLU A 1 93 ? 14.181 1.046 -35.387 1.00 82.06 93 GLU A N 1
ATOM 693 C CA . GLU A 1 93 ? 14.495 0.489 -34.080 1.00 82.06 93 GLU A CA 1
ATOM 694 C C . GLU A 1 93 ? 15.696 1.180 -33.428 1.00 82.06 93 GLU A C 1
ATOM 696 O O . GLU A 1 93 ? 16.644 1.620 -34.084 1.00 82.06 93 GLU A O 1
ATOM 701 N N . SER A 1 94 ? 15.672 1.236 -32.096 1.00 80.06 94 SER A N 1
ATOM 702 C CA . SER A 1 94 ? 16.844 1.660 -31.340 1.00 80.06 94 SER A CA 1
ATOM 703 C C . SER A 1 94 ? 17.899 0.561 -31.390 1.00 80.06 94 SER A C 1
ATOM 705 O O . SER A 1 94 ? 17.619 -0.600 -31.070 1.00 80.06 94 SER A O 1
ATOM 707 N N . LEU A 1 95 ? 19.108 0.946 -31.795 1.00 82.94 95 LEU A N 1
ATOM 708 C CA . LEU A 1 95 ? 20.228 0.045 -31.983 1.00 82.94 95 LEU A CA 1
ATOM 709 C C . LEU A 1 95 ? 21.284 0.261 -30.903 1.00 82.94 95 LEU A C 1
ATOM 711 O O . LEU A 1 95 ? 21.887 1.332 -30.811 1.00 82.94 95 LEU A O 1
ATOM 715 N N . LEU A 1 96 ? 21.563 -0.785 -30.133 1.00 83.75 96 LEU A N 1
ATOM 716 C CA . LEU A 1 9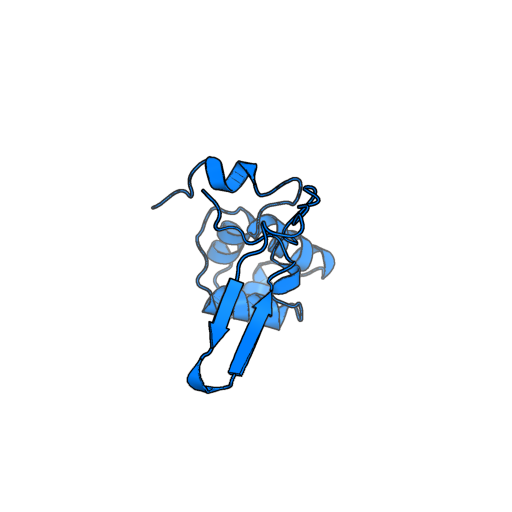6 ? 22.682 -0.810 -29.200 1.00 83.75 96 LEU A CA 1
ATOM 717 C C . LEU A 1 96 ? 23.764 -1.730 -29.760 1.00 83.75 96 LEU A C 1
ATOM 719 O O . LEU A 1 96 ? 23.538 -2.918 -29.987 1.00 83.75 96 LEU A O 1
ATOM 723 N N . ARG A 1 97 ? 24.954 -1.173 -29.992 1.00 86.50 97 ARG A N 1
ATOM 724 C CA . ARG A 1 97 ? 26.123 -1.933 -30.448 1.00 86.50 97 ARG A CA 1
ATOM 725 C C . ARG A 1 97 ? 27.049 -2.201 -29.267 1.00 86.50 97 ARG A C 1
ATOM 727 O O . ARG A 1 97 ? 27.415 -1.261 -28.564 1.00 86.50 97 ARG A O 1
ATOM 734 N N . SER A 1 98 ? 27.474 -3.455 -29.105 1.00 85.38 98 SER A N 1
ATOM 735 C CA . SER A 1 98 ? 28.577 -3.842 -28.220 1.00 85.38 98 SER A CA 1
ATOM 736 C C . SER A 1 98 ? 29.747 -4.371 -29.061 1.00 85.38 98 SER A C 1
ATOM 738 O O . SER A 1 98 ? 29.794 -5.558 -29.396 1.00 85.38 98 SER A O 1
ATOM 740 N N . PRO A 1 99 ? 30.701 -3.504 -29.456 1.00 79.00 99 PRO A N 1
ATOM 741 C CA . PRO A 1 99 ? 31.807 -3.901 -30.327 1.00 79.00 99 PRO A CA 1
ATOM 742 C C . PRO A 1 99 ? 32.752 -4.926 -29.694 1.00 79.00 99 PRO A C 1
ATOM 744 O O . PRO A 1 99 ? 33.321 -5.745 -30.406 1.00 79.00 99 PRO A O 1
ATOM 747 N N . ALA A 1 100 ? 32.912 -4.893 -28.367 1.00 85.81 100 ALA A N 1
ATOM 748 C CA . ALA A 1 100 ? 33.801 -5.802 -27.641 1.00 85.81 100 ALA A CA 1
ATOM 749 C C . ALA A 1 100 ? 33.330 -7.265 -27.696 1.00 85.81 100 ALA A C 1
ATOM 751 O O . ALA A 1 100 ? 34.144 -8.181 -27.626 1.00 85.81 100 ALA A O 1
ATOM 752 N N . GLU A 1 101 ? 32.023 -7.474 -27.839 1.00 88.50 101 GLU A N 1
ATOM 753 C CA . GLU A 1 101 ? 31.388 -8.795 -27.826 1.00 88.50 101 GLU A CA 1
ATOM 754 C C . GLU A 1 101 ? 30.924 -9.222 -29.228 1.00 88.50 101 GLU A C 1
ATOM 756 O O . GLU A 1 101 ? 30.502 -10.359 -29.418 1.00 88.50 101 GLU A O 1
ATOM 761 N N . GLY A 1 102 ? 31.003 -8.325 -30.221 1.00 90.81 102 GLY A N 1
ATOM 762 C CA . GLY A 1 102 ? 30.511 -8.569 -31.578 1.00 90.81 102 GLY A CA 1
ATOM 763 C C . GLY A 1 102 ? 28.985 -8.672 -31.667 1.00 90.81 102 GLY A C 1
ATOM 764 O O . GLY A 1 102 ? 28.476 -9.345 -32.561 1.00 90.81 102 GLY A O 1
ATOM 765 N N . ILE A 1 103 ? 28.257 -8.036 -30.741 1.00 92.06 103 ILE A N 1
ATOM 766 C CA . ILE A 1 103 ? 26.795 -8.143 -30.624 1.00 92.06 103 ILE A CA 1
ATOM 767 C C . ILE A 1 103 ? 26.115 -6.846 -31.082 1.00 92.06 103 ILE A C 1
ATOM 769 O O . ILE A 1 103 ? 26.535 -5.735 -30.742 1.00 92.06 103 ILE A O 1
ATOM 773 N N . GLU A 1 104 ? 25.013 -7.009 -31.813 1.00 88.94 104 GLU A N 1
ATOM 774 C CA . GLU A 1 104 ? 24.096 -5.949 -32.231 1.00 88.94 104 GLU A CA 1
ATOM 775 C C . GLU A 1 104 ? 22.696 -6.235 -31.663 1.00 88.94 104 GLU A C 1
ATOM 777 O O . GLU A 1 104 ? 22.100 -7.273 -31.956 1.00 88.94 104 GLU A O 1
ATOM 782 N N . LEU A 1 105 ? 22.190 -5.346 -30.800 1.00 87.62 105 LEU A N 1
ATOM 783 C CA . LEU A 1 105 ? 20.874 -5.477 -30.172 1.00 87.62 105 LEU A CA 1
ATOM 784 C C . LEU A 1 105 ? 19.881 -4.504 -30.813 1.00 87.62 105 LEU A C 1
ATOM 786 O O . LEU A 1 105 ? 20.055 -3.287 -30.727 1.00 87.62 105 LEU A O 1
ATOM 790 N N . HIS A 1 106 ? 18.812 -5.059 -31.382 1.00 88.06 106 HIS A N 1
ATOM 791 C CA . HIS A 1 106 ? 17.681 -4.320 -31.940 1.00 88.06 106 HIS A CA 1
ATOM 792 C C . HIS A 1 106 ? 16.541 -4.290 -30.922 1.00 88.06 106 HIS A C 1
ATOM 794 O O . HIS A 1 106 ? 15.992 -5.335 -30.559 1.00 88.06 106 HIS A O 1
ATOM 800 N N . LEU A 1 107 ? 16.174 -3.101 -30.447 1.00 87.94 107 LEU A N 1
ATOM 801 C CA . LEU A 1 107 ? 15.101 -2.953 -29.472 1.00 87.94 107 LEU A CA 1
ATOM 802 C C . LEU A 1 107 ? 13.750 -2.810 -30.17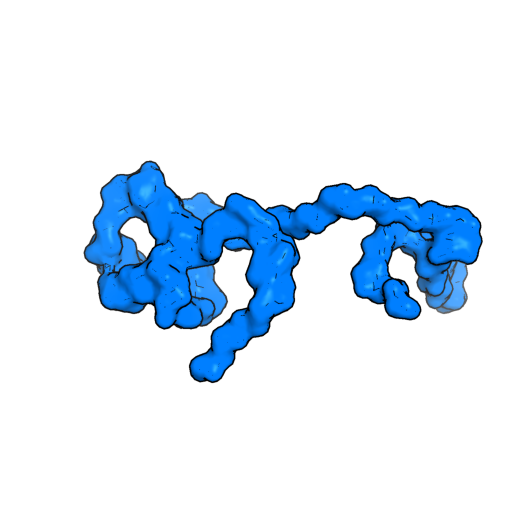8 1.00 87.94 107 LEU A C 1
ATOM 804 O O . LEU A 1 107 ? 13.419 -1.755 -30.713 1.00 87.94 107 LEU A O 1
ATOM 808 N N . LEU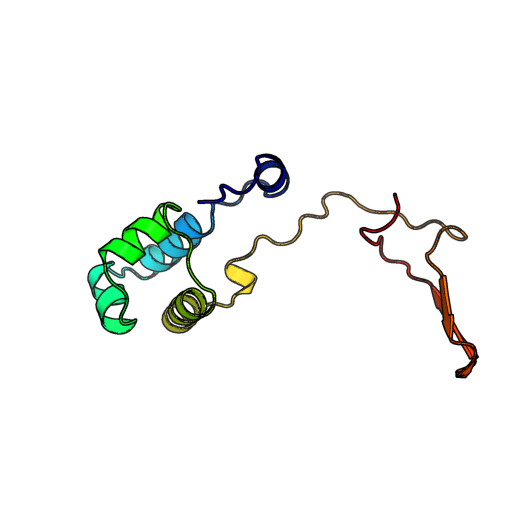 A 1 108 ? 12.976 -3.895 -30.167 1.00 86.38 108 LEU A N 1
ATOM 809 C CA . LEU A 1 108 ? 11.672 -3.985 -30.838 1.00 86.38 108 LEU A CA 1
ATOM 810 C C . LEU A 1 108 ? 10.494 -3.595 -29.938 1.00 86.38 108 LEU A C 1
ATOM 812 O O . LEU A 1 108 ? 9.343 -3.616 -30.369 1.00 86.38 108 LEU A O 1
ATOM 816 N N . THR A 1 109 ? 10.769 -3.248 -28.683 1.00 81.38 109 THR A N 1
ATOM 817 C CA . THR A 1 109 ? 9.787 -2.643 -27.791 1.00 81.38 109 THR A CA 1
ATOM 818 C C . THR A 1 109 ? 9.886 -1.120 -27.873 1.00 81.38 109 THR A C 1
ATOM 820 O O . THR A 1 109 ? 10.990 -0.576 -27.796 1.00 81.38 109 THR A O 1
ATOM 823 N N . PRO A 1 110 ? 8.752 -0.409 -27.995 1.00 76.25 110 PRO A N 1
ATOM 824 C CA . PRO A 1 110 ? 8.733 1.044 -27.900 1.00 76.25 110 PRO A CA 1
ATOM 825 C C . PRO A 1 110 ? 9.327 1.472 -26.558 1.00 76.25 110 PRO A C 1
ATOM 827 O O . PRO A 1 110 ? 8.816 1.110 -25.497 1.00 76.25 110 PRO A O 1
ATOM 830 N N . THR A 1 111 ? 10.419 2.227 -26.584 1.00 68.56 111 THR A N 1
ATOM 831 C CA . THR A 1 111 ? 10.962 2.837 -25.374 1.00 68.56 111 THR A CA 1
ATOM 832 C C . THR A 1 111 ? 10.353 4.208 -25.178 1.00 68.56 111 THR A C 1
ATOM 834 O O . THR A 1 111 ? 10.127 4.950 -26.129 1.00 68.56 111 THR A O 1
ATOM 837 N N . ALA A 1 112 ? 10.139 4.593 -23.921 1.00 58.97 112 ALA A N 1
ATOM 838 C CA . ALA A 1 112 ? 9.624 5.914 -23.556 1.00 58.97 112 ALA A CA 1
ATOM 839 C C . ALA A 1 112 ? 10.572 7.083 -23.918 1.00 58.97 112 ALA A C 1
ATOM 841 O O . ALA A 1 112 ? 10.328 8.221 -23.528 1.00 58.97 112 ALA A O 1
ATOM 842 N N . SER A 1 113 ? 11.664 6.820 -24.638 1.00 49.50 113 SER A N 1
ATOM 843 C CA . SER A 1 113 ? 12.707 7.784 -24.955 1.00 49.50 113 SER A CA 1
ATOM 844 C C . SER A 1 113 ? 12.914 7.879 -26.465 1.00 49.50 113 SER A C 1
ATOM 846 O O . SER A 1 113 ? 13.959 7.505 -26.985 1.00 49.50 113 SER A O 1
ATOM 848 N N . ALA A 1 114 ? 11.916 8.417 -27.156 1.00 37.81 114 ALA A N 1
ATOM 849 C CA . ALA A 1 114 ? 12.103 9.082 -28.437 1.00 37.81 114 ALA A CA 1
ATOM 850 C C . ALA A 1 114 ? 11.303 10.391 -28.377 1.00 37.81 114 ALA A C 1
ATOM 852 O O . ALA A 1 114 ? 10.077 10.382 -28.475 1.00 37.81 114 ALA A O 1
ATOM 853 N N . ARG A 1 115 ? 11.999 11.493 -28.080 1.00 32.88 115 ARG A N 1
ATOM 854 C CA . ARG A 1 115 ? 11.502 12.849 -28.339 1.00 32.88 115 ARG A CA 1
ATOM 855 C C . ARG A 1 115 ? 11.911 13.253 -29.742 1.00 32.88 115 ARG A C 1
ATOM 857 O O . ARG A 1 115 ? 13.059 12.913 -30.105 1.00 32.88 115 ARG A O 1
#

pLDDT: mean 81.43, std 19.16, range [32.88, 98.44]

Sequence (115 aa):
MAHATDADRAAAGDRPPLGARLRATREARGLALAKVAEDTDLSRSFLSMVERDESDISFGRLHRLINYYGIHMGDLVPPARSDVVGLVSAGSESLLRSPAEGIELHLLTPTASAR

Foldseek 3Di:
DDDDDPVVVVQPPDDDALLCVLVVLCVVVVHDLVRCCVVLVHDSVVNVCSNVVNDDDDPVSVVSSCVVSVHDVVSSDDPRDCPPDDAQDPVNFDWDDDVVVRDIDTDGDDDPDDD